Protein AF-A0A920TL31-F1 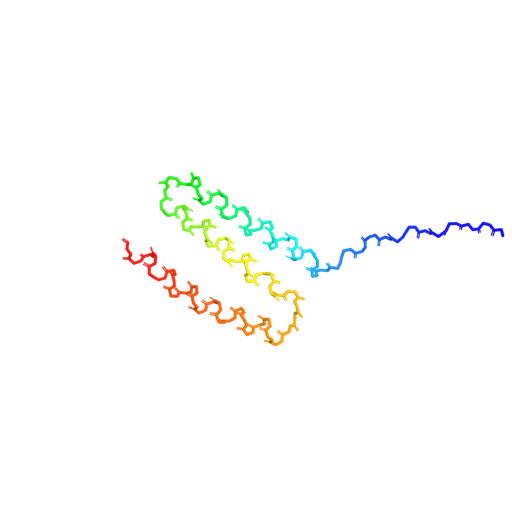(afdb_monomer_lite)

Radius of gyration: 18.59 Å; chains: 1; bounding box: 70×18×38 Å

Secondary structure (DSSP, 8-state):
-------------HHHHHHHHHHHHHHHHHHHHHT-SSHHHHHHHHHHHHHHHHHHHGGG--HHHHHHHHHHHHHHHHHHHHHHH-

pLDDT: mean 90.09, std 11.93, range [47.03, 97.75]

Foldseek 3Di:
DDDDPDDPPPDDDPLNVLQVVLVCQLVQLQVVLVVDPDLVVSVVSVVSNLVSVLSNLVSVPDPVSVVVSVVSVVVVVVVVVVSVVD

Sequence (86 aa):
MSGVGWSSTVSYSWPQLLGIISVITMSMGNLVAVQQSSVKRMLAYSSIAHAGYMLMALPTISSEGVFGIMIYLVMYLFMNLGAFFV

Structure (mmCIF, N/CA/C/O backbone):
data_AF-A0A920TL31-F1
#
_entry.id   AF-A0A920TL31-F1
#
loop_
_atom_site.group_PDB
_atom_site.id
_atom_site.type_symbol
_atom_site.label_atom_id
_atom_site.label_alt_id
_atom_site.label_comp_id
_atom_site.label_asym_id
_atom_site.label_entity_id
_atom_site.label_seq_id
_atom_site.pdbx_PDB_ins_code
_ato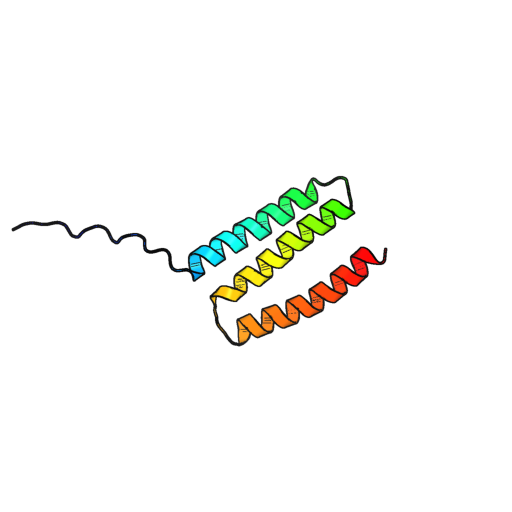m_site.Cartn_x
_atom_site.Cartn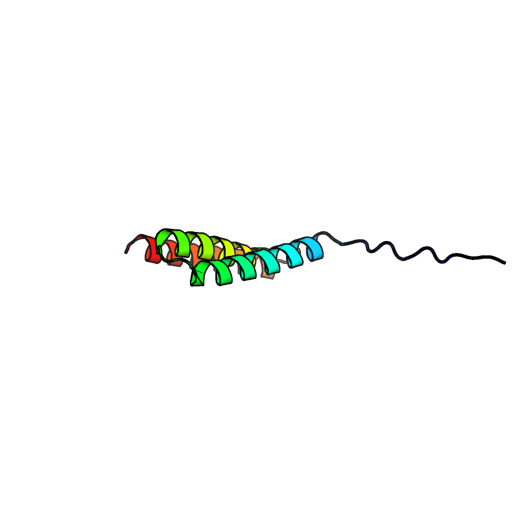_y
_atom_site.Cartn_z
_atom_site.occupancy
_atom_site.B_iso_or_equiv
_atom_site.auth_seq_id
_atom_site.auth_comp_id
_atom_site.auth_asym_id
_atom_site.auth_atom_id
_atom_site.pdbx_PDB_model_num
ATOM 1 N N . MET A 1 1 ? 47.484 6.720 -18.848 1.00 47.03 1 MET A N 1
ATOM 2 C CA . MET A 1 1 ? 47.543 7.867 -17.918 1.00 47.03 1 MET A CA 1
ATOM 3 C C . MET A 1 1 ? 46.115 8.248 -17.585 1.00 47.03 1 MET A C 1
ATOM 5 O O . MET A 1 1 ? 45.348 8.399 -18.521 1.00 47.03 1 MET A O 1
ATOM 9 N N . SER A 1 2 ? 45.803 8.268 -16.282 1.00 54.84 2 SER A N 1
ATOM 10 C CA . SER A 1 2 ? 44.648 8.890 -15.601 1.00 54.84 2 SER A CA 1
ATOM 11 C C . SER A 1 2 ? 43.297 8.866 -16.332 1.00 54.84 2 SER A C 1
ATOM 13 O O . SER A 1 2 ? 43.108 9.551 -17.324 1.00 54.84 2 SER A O 1
ATOM 15 N N . GLY A 1 3 ? 42.281 8.177 -15.842 1.00 55.84 3 GLY A N 1
ATOM 16 C CA . GLY A 1 3 ? 41.911 8.117 -14.438 1.00 55.84 3 GLY A CA 1
ATOM 17 C C . GLY A 1 3 ? 40.434 8.476 -14.336 1.00 55.84 3 GLY A C 1
ATOM 18 O O . GLY A 1 3 ? 39.915 9.240 -15.144 1.00 55.84 3 GLY A O 1
ATOM 19 N N . VAL A 1 4 ? 39.807 7.928 -13.303 1.00 63.00 4 VAL A N 1
ATOM 20 C CA . VAL A 1 4 ? 38.430 8.193 -12.885 1.00 63.00 4 VAL A CA 1
ATOM 21 C C . VAL A 1 4 ? 37.378 7.558 -13.804 1.00 63.00 4 VAL A C 1
ATOM 23 O O . VAL A 1 4 ? 36.763 8.198 -14.648 1.00 63.00 4 VAL A O 1
ATOM 26 N N . GLY A 1 5 ? 37.118 6.266 -13.577 1.00 57.97 5 GLY A N 1
ATOM 27 C CA . GLY A 1 5 ? 35.787 5.712 -13.814 1.00 57.97 5 GLY A CA 1
ATOM 28 C C . GLY A 1 5 ? 34.854 6.355 -12.798 1.00 57.97 5 GLY A C 1
ATOM 29 O O . GLY A 1 5 ? 34.742 5.875 -11.672 1.00 57.97 5 GLY A O 1
ATOM 30 N N . TRP A 1 6 ? 34.315 7.517 -13.165 1.00 60.66 6 TRP A N 1
ATOM 31 C CA . TRP A 1 6 ? 33.356 8.274 -12.376 1.00 60.66 6 TRP A CA 1
ATOM 32 C C . TRP A 1 6 ? 32.252 7.321 -11.943 1.00 60.66 6 TRP A C 1
ATOM 34 O O . TRP A 1 6 ? 31.715 6.574 -12.762 1.00 60.66 6 TRP A O 1
ATOM 44 N N . SER A 1 7 ? 32.016 7.298 -10.635 1.00 64.12 7 SER A N 1
ATOM 45 C CA . SER A 1 7 ? 30.993 6.513 -9.965 1.00 64.12 7 SER A CA 1
ATOM 46 C C . SER A 1 7 ? 29.749 6.392 -10.835 1.00 64.12 7 SER A C 1
ATOM 48 O O . SER A 1 7 ? 29.218 7.395 -11.311 1.00 64.12 7 SER A O 1
ATOM 50 N N . SER A 1 8 ? 29.271 5.163 -11.024 1.00 62.81 8 SER A N 1
ATOM 51 C CA . SER A 1 8 ? 27.904 4.923 -11.466 1.00 62.81 8 SER A CA 1
ATOM 52 C C . SER A 1 8 ? 26.998 5.732 -10.545 1.00 62.81 8 SER A C 1
ATOM 54 O O . SER A 1 8 ? 26.803 5.365 -9.383 1.00 62.81 8 SER A O 1
ATOM 56 N N . THR A 1 9 ? 26.527 6.882 -11.025 1.00 64.88 9 THR A N 1
ATOM 57 C CA . THR A 1 9 ? 25.508 7.662 -10.343 1.00 64.88 9 THR A CA 1
ATOM 58 C C . THR A 1 9 ? 24.365 6.692 -10.122 1.00 64.88 9 THR A C 1
ATOM 60 O O . THR A 1 9 ? 23.838 6.121 -11.079 1.00 64.88 9 THR A O 1
ATOM 63 N N . VAL A 1 10 ? 24.057 6.404 -8.855 1.00 66.12 10 VAL A N 1
ATOM 64 C CA . VAL A 1 10 ? 22.952 5.514 -8.502 1.00 66.12 10 VAL A CA 1
ATOM 65 C C . VAL A 1 10 ? 21.689 6.170 -9.047 1.00 66.12 10 VAL A C 1
ATOM 67 O O . VAL A 1 10 ? 21.135 7.095 -8.460 1.00 66.12 10 VAL A O 1
ATOM 70 N N . SER A 1 11 ? 21.303 5.748 -10.245 1.00 74.19 11 SER A N 1
ATOM 71 C CA . SER A 1 11 ? 20.183 6.300 -10.984 1.00 74.19 11 SER A CA 1
ATOM 72 C C . SER A 1 11 ? 18.978 5.464 -10.593 1.00 74.19 11 SER A C 1
ATOM 74 O O . SER A 1 11 ? 18.736 4.400 -11.163 1.00 74.19 11 SER A O 1
ATOM 76 N N . TYR A 1 12 ? 18.267 5.899 -9.553 1.0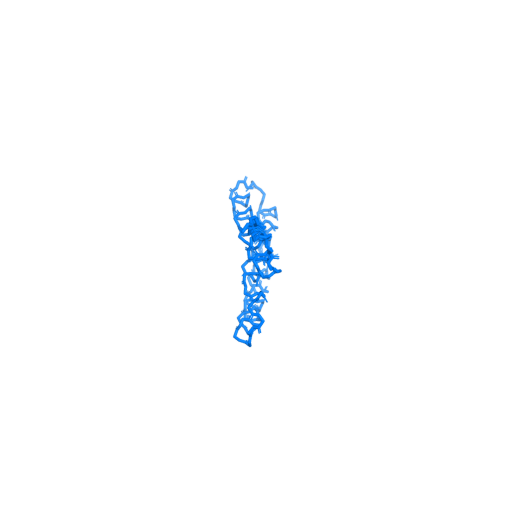0 80.81 12 TYR A N 1
ATOM 77 C CA . TYR A 1 12 ? 17.025 5.249 -9.146 1.00 80.81 12 TYR A CA 1
ATOM 78 C C . TYR A 1 12 ? 16.002 5.409 -10.265 1.00 80.81 12 TYR A C 1
ATOM 80 O O . TYR A 1 12 ? 15.576 6.522 -10.577 1.00 80.81 12 TYR A O 1
ATOM 88 N N . SER A 1 13 ? 15.615 4.300 -10.886 1.00 89.88 13 SER A N 1
ATOM 89 C CA . SER A 1 13 ? 14.524 4.327 -11.851 1.00 89.88 13 SER A CA 1
ATOM 90 C C . SER A 1 13 ? 13.190 4.448 -11.104 1.00 89.88 13 SER A C 1
ATOM 92 O O . SER A 1 13 ? 13.032 4.017 -9.957 1.00 89.88 13 SER A O 1
ATOM 94 N N . TRP A 1 14 ? 12.227 5.121 -11.735 1.00 91.25 14 TRP A N 1
ATOM 95 C CA . TRP A 1 14 ? 10.915 5.384 -11.145 1.00 91.25 14 TRP A CA 1
ATOM 96 C C . TRP A 1 14 ? 10.184 4.111 -10.653 1.00 91.25 14 TRP A C 1
ATOM 98 O O . TRP A 1 14 ? 9.490 4.222 -9.639 1.00 91.25 14 TRP A O 1
ATOM 108 N N . PRO A 1 15 ? 10.363 2.899 -11.240 1.00 93.38 15 PRO A N 1
ATOM 109 C CA . PRO A 1 15 ? 9.750 1.690 -10.707 1.00 93.38 15 PRO A CA 1
ATOM 110 C C . PRO A 1 15 ? 10.279 1.286 -9.336 1.00 93.38 15 PRO A C 1
ATOM 112 O O . PRO A 1 15 ? 9.510 0.878 -8.471 1.00 93.38 15 PRO A O 1
ATOM 115 N N . GLN A 1 16 ? 11.583 1.434 -9.113 1.00 92.75 16 GLN A N 1
ATOM 116 C CA . GLN A 1 16 ? 12.226 1.136 -7.839 1.00 92.75 16 GLN A CA 1
ATOM 117 C C . GLN A 1 16 ? 11.762 2.121 -6.770 1.00 92.75 16 GLN A C 1
ATOM 119 O O . GLN A 1 16 ? 11.485 1.706 -5.647 1.00 92.75 16 GLN A O 1
ATOM 124 N N . LEU A 1 17 ? 11.615 3.405 -7.119 1.00 94.44 17 LEU A N 1
ATOM 125 C CA . LEU A 1 17 ? 11.062 4.408 -6.206 1.00 94.44 17 LEU A CA 1
ATOM 126 C C . LEU A 1 17 ? 9.629 4.050 -5.796 1.00 94.44 17 LEU A C 1
ATOM 128 O O . LEU A 1 17 ? 9.319 4.041 -4.606 1.00 94.44 17 LEU A O 1
ATOM 132 N N . LEU A 1 18 ? 8.774 3.689 -6.755 1.00 95.44 18 LEU A N 1
ATOM 133 C CA . LEU A 1 18 ? 7.410 3.249 -6.461 1.00 95.44 18 LEU A CA 1
ATOM 134 C C . LEU A 1 18 ? 7.365 1.951 -5.651 1.00 95.44 18 LEU A C 1
ATOM 136 O O . LEU A 1 18 ? 6.531 1.832 -4.757 1.00 95.44 18 LEU A O 1
ATOM 140 N N . GLY A 1 19 ? 8.270 1.008 -5.916 1.00 95.50 19 GLY A N 1
ATOM 141 C CA . GLY A 1 19 ? 8.408 -0.214 -5.127 1.00 95.50 19 GLY A CA 1
ATOM 142 C C . GLY A 1 19 ? 8.753 0.083 -3.667 1.00 95.50 19 GLY A C 1
ATOM 143 O O . GLY A 1 19 ? 8.117 -0.455 -2.764 1.00 95.50 19 GLY A O 1
ATOM 144 N N . ILE A 1 20 ? 9.692 1.002 -3.421 1.00 96.19 20 ILE A N 1
ATOM 145 C CA . ILE A 1 20 ? 10.046 1.448 -2.065 1.00 96.19 20 ILE A CA 1
ATOM 146 C C . ILE A 1 20 ? 8.848 2.120 -1.386 1.00 96.19 20 ILE A C 1
ATOM 148 O O . ILE A 1 20 ? 8.528 1.787 -0.244 1.00 96.19 20 ILE A O 1
ATOM 152 N N . ILE A 1 21 ? 8.156 3.026 -2.084 1.00 96.88 21 ILE A N 1
ATOM 153 C CA . ILE A 1 21 ? 6.960 3.696 -1.551 1.00 96.88 21 ILE A CA 1
ATOM 154 C C . ILE A 1 21 ? 5.888 2.660 -1.206 1.00 96.88 21 ILE A C 1
ATOM 156 O O . ILE A 1 21 ? 5.351 2.695 -0.106 1.00 96.88 21 ILE A O 1
ATOM 160 N N . SER A 1 22 ? 5.632 1.698 -2.093 1.00 97.25 22 SER A N 1
ATOM 161 C CA . SER A 1 22 ? 4.679 0.609 -1.872 1.00 97.25 22 SER A CA 1
ATOM 162 C C . SER A 1 22 ? 4.993 -0.180 -0.595 1.00 97.25 22 SER A C 1
ATOM 164 O O . SER A 1 22 ? 4.103 -0.351 0.244 1.00 97.25 22 SER A O 1
ATOM 166 N N . VAL A 1 23 ? 6.255 -0.584 -0.396 1.00 97.44 23 VAL A N 1
ATOM 167 C CA . VAL A 1 23 ? 6.704 -1.301 0.814 1.00 97.44 23 VAL A CA 1
ATOM 168 C C . VAL A 1 23 ? 6.492 -0.463 2.072 1.00 97.44 23 VAL A C 1
ATOM 170 O O . VAL A 1 23 ? 5.981 -0.974 3.073 1.00 97.44 23 VAL A O 1
ATOM 173 N N . ILE A 1 24 ? 6.841 0.823 2.032 1.00 97.75 24 ILE A N 1
ATOM 174 C CA . ILE A 1 24 ? 6.652 1.735 3.167 1.00 97.75 24 ILE A CA 1
ATOM 175 C C . ILE A 1 24 ? 5.159 1.895 3.477 1.00 97.75 24 ILE A C 1
ATOM 177 O O . ILE A 1 24 ? 4.754 1.754 4.630 1.00 97.75 24 ILE A O 1
ATOM 181 N N . THR A 1 25 ? 4.333 2.137 2.459 1.00 97.44 25 THR A N 1
ATOM 182 C CA . THR A 1 25 ? 2.888 2.338 2.592 1.00 97.44 25 THR A CA 1
ATOM 183 C C . THR A 1 25 ? 2.194 1.116 3.195 1.00 97.44 25 THR A C 1
ATOM 185 O O . THR A 1 25 ? 1.428 1.269 4.149 1.00 97.44 25 THR A O 1
ATOM 188 N N . MET A 1 26 ? 2.482 -0.094 2.701 1.00 96.81 26 MET A N 1
ATOM 189 C CA . MET A 1 26 ? 1.866 -1.316 3.236 1.00 96.81 26 MET A CA 1
ATOM 190 C C . MET A 1 26 ? 2.342 -1.632 4.659 1.00 96.81 26 MET A C 1
ATOM 192 O O . MET A 1 26 ? 1.533 -1.981 5.520 1.00 96.81 26 MET A O 1
ATOM 196 N N . SER A 1 27 ? 3.637 -1.445 4.936 1.00 97.31 27 SER A N 1
ATOM 197 C CA . SER A 1 27 ? 4.211 -1.714 6.259 1.00 97.31 27 SER A CA 1
ATOM 198 C C . SER A 1 27 ? 3.654 -0.746 7.298 1.00 97.31 27 SER A C 1
ATOM 200 O O . SER A 1 27 ? 3.171 -1.165 8.349 1.00 97.31 27 SER A O 1
ATOM 202 N N . MET A 1 28 ? 3.662 0.553 6.992 1.00 96.38 28 MET A N 1
ATOM 203 C CA . MET A 1 28 ? 3.183 1.582 7.908 1.00 96.38 28 MET A CA 1
ATOM 204 C C . MET A 1 28 ? 1.668 1.496 8.115 1.00 96.38 28 MET A C 1
ATOM 206 O O . MET A 1 28 ? 1.213 1.596 9.252 1.00 96.38 28 MET A O 1
ATOM 210 N N . GLY A 1 29 ? 0.889 1.246 7.056 1.00 95.81 29 GLY A N 1
ATOM 211 C CA . GLY A 1 29 ? -0.559 1.057 7.166 1.00 95.81 29 GLY A CA 1
ATOM 212 C C . GLY A 1 29 ? -0.928 -0.103 8.096 1.00 95.81 29 GLY A C 1
ATOM 213 O O . GLY A 1 29 ? -1.721 0.083 9.016 1.00 95.81 29 GLY A O 1
ATOM 214 N N . ASN A 1 30 ? -0.290 -1.268 7.936 1.00 96.38 30 ASN A N 1
ATOM 215 C CA . ASN A 1 30 ? -0.559 -2.437 8.779 1.00 96.38 30 ASN A CA 1
ATOM 216 C C . ASN A 1 30 ? -0.116 -2.234 10.234 1.00 96.38 30 ASN A C 1
ATOM 218 O O . ASN A 1 30 ? -0.888 -2.491 11.158 1.00 96.38 30 ASN A O 1
ATOM 222 N N . LEU A 1 31 ? 1.118 -1.765 10.450 1.00 96.44 31 LEU A N 1
ATOM 223 C CA . LEU A 1 31 ? 1.674 -1.608 11.798 1.00 96.44 31 LEU A CA 1
ATOM 224 C C . LEU A 1 31 ? 0.895 -0.574 12.615 1.00 96.44 31 LEU A C 1
ATOM 226 O O . LEU A 1 31 ? 0.618 -0.798 13.794 1.00 96.44 31 LEU A O 1
ATOM 230 N N . VAL A 1 32 ? 0.511 0.542 11.989 1.00 95.94 32 VAL A N 1
ATOM 231 C CA . VAL A 1 32 ? -0.258 1.588 12.669 1.00 95.94 32 VAL A CA 1
ATOM 232 C C . VAL A 1 32 ? -1.703 1.149 12.898 1.00 95.94 32 VAL A C 1
ATOM 234 O O . VAL A 1 32 ? -2.248 1.464 13.955 1.00 95.94 32 VAL A O 1
ATOM 237 N N . ALA A 1 33 ? -2.315 0.392 11.976 1.00 94.38 33 ALA A N 1
ATOM 238 C CA . ALA A 1 33 ? -3.679 -0.117 12.140 1.00 94.38 33 ALA A CA 1
ATOM 239 C C . ALA A 1 33 ? -3.830 -0.995 13.393 1.00 94.38 33 ALA A C 1
ATOM 241 O O . ALA A 1 33 ? -4.788 -0.810 14.142 1.00 94.38 33 ALA A O 1
ATOM 242 N N . VAL A 1 34 ? -2.863 -1.881 13.668 1.00 94.06 34 VAL A N 1
ATOM 243 C CA . VAL A 1 34 ? -2.886 -2.776 14.845 1.00 94.06 34 VAL A CA 1
ATOM 244 C C . VAL A 1 34 ? -2.906 -2.001 16.167 1.00 94.06 34 VAL A C 1
ATOM 246 O O . VAL A 1 34 ? -3.515 -2.447 17.135 1.00 94.06 34 VAL A O 1
ATOM 249 N N . GLN A 1 35 ? -2.280 -0.825 16.218 1.00 94.50 35 GLN A N 1
ATOM 250 C CA . GLN A 1 35 ? -2.227 -0.001 17.429 1.00 94.50 35 GLN A CA 1
ATOM 251 C C . GLN A 1 35 ? -3.456 0.908 17.603 1.00 94.50 35 GLN A C 1
ATOM 253 O O . GLN A 1 35 ? -3.578 1.590 18.624 1.00 94.50 35 GLN A O 1
ATOM 258 N N . GLN A 1 36 ? -4.374 0.966 16.629 1.00 95.75 36 GLN A N 1
ATOM 259 C CA . GLN A 1 36 ? -5.542 1.839 16.724 1.00 95.75 36 GLN A CA 1
ATOM 260 C C . GLN A 1 36 ? -6.621 1.268 17.645 1.00 95.75 36 GLN A C 1
ATOM 262 O O . GLN A 1 36 ? -7.165 0.195 17.415 1.00 95.75 36 GLN A O 1
ATOM 267 N N . SER A 1 37 ? -7.037 2.073 18.623 1.00 94.50 37 SER A N 1
ATOM 268 C CA . SER A 1 37 ? -8.176 1.778 19.504 1.00 94.50 37 SER A CA 1
ATOM 269 C C . SER A 1 37 ? -9.546 2.030 18.864 1.00 94.50 37 SER A C 1
ATOM 271 O O . SER A 1 37 ? -10.561 1.539 19.344 1.00 94.50 37 SER A O 1
ATOM 273 N N . SER A 1 38 ? -9.597 2.830 17.795 1.00 94.44 38 SER A N 1
ATOM 274 C CA . SER A 1 38 ? -10.837 3.174 17.096 1.00 94.44 38 SER A CA 1
ATOM 275 C C . SER A 1 38 ? -10.947 2.387 15.799 1.00 94.44 38 SER A C 1
ATOM 277 O O . SER A 1 38 ? -10.080 2.521 14.937 1.00 94.44 38 SER A O 1
ATOM 279 N N . VAL A 1 39 ? -12.058 1.666 15.621 1.00 90.94 39 VAL A N 1
ATOM 280 C CA . VAL A 1 39 ? -12.354 0.899 14.398 1.00 90.94 39 VAL A CA 1
ATOM 281 C C . VAL A 1 39 ? -12.308 1.788 13.151 1.00 90.94 39 VAL A C 1
ATOM 283 O O . VAL A 1 39 ? -11.644 1.449 12.181 1.00 90.94 39 VAL A O 1
ATOM 286 N N . LYS A 1 40 ? -12.898 2.992 13.191 1.00 90.94 40 LYS A N 1
ATOM 287 C CA . LYS A 1 40 ? -12.852 3.927 12.051 1.00 90.94 40 LYS A CA 1
ATOM 288 C C . LYS A 1 40 ? -11.423 4.325 11.660 1.00 90.94 40 LYS A C 1
ATOM 290 O O . LYS A 1 40 ? -11.116 4.392 10.474 1.00 90.94 40 LYS A O 1
ATOM 295 N N . ARG A 1 41 ? -10.536 4.564 12.637 1.00 92.88 41 ARG A N 1
ATOM 296 C CA . ARG A 1 41 ? -9.118 4.862 12.354 1.00 92.88 41 ARG A CA 1
ATOM 297 C C . ARG A 1 41 ? -8.373 3.626 11.862 1.00 92.88 41 ARG A C 1
ATOM 299 O O . ARG A 1 41 ? -7.578 3.737 10.938 1.00 92.88 41 ARG A O 1
ATOM 306 N N . MET A 1 42 ? -8.654 2.461 12.440 1.00 94.94 42 MET A N 1
ATOM 307 C CA . MET A 1 42 ? -8.089 1.185 12.002 1.00 94.94 42 MET A CA 1
ATOM 308 C C . MET A 1 42 ? -8.411 0.911 10.525 1.00 94.94 42 MET A C 1
ATOM 310 O O . MET A 1 42 ? -7.499 0.620 9.754 1.00 94.94 42 MET A O 1
ATOM 314 N N . LEU A 1 43 ? -9.669 1.099 10.109 1.00 93.31 43 LEU A N 1
ATOM 315 C CA . LEU A 1 43 ? -10.105 0.939 8.716 1.00 93.31 43 LEU A CA 1
ATOM 316 C C . LEU A 1 43 ? -9.434 1.946 7.770 1.00 93.31 43 LEU A C 1
ATOM 318 O O . LEU A 1 43 ? -9.040 1.586 6.660 1.00 93.31 43 LEU A O 1
ATOM 322 N N . ALA A 1 44 ? -9.229 3.188 8.218 1.00 93.25 44 ALA A N 1
ATOM 323 C CA . ALA A 1 44 ? -8.498 4.184 7.437 1.00 93.25 44 ALA A CA 1
ATOM 324 C C . ALA A 1 44 ? -7.037 3.759 7.188 1.00 93.25 44 ALA A C 1
ATOM 326 O O . ALA A 1 44 ? -6.568 3.814 6.053 1.00 93.25 44 ALA A O 1
ATOM 327 N N . TYR A 1 45 ? -6.325 3.272 8.211 1.00 95.69 45 TYR A N 1
ATOM 328 C CA . TYR A 1 45 ? -4.950 2.782 8.039 1.00 95.69 45 TYR A CA 1
ATOM 329 C C . TYR A 1 45 ? -4.872 1.473 7.239 1.00 95.69 45 TYR A C 1
ATOM 331 O O . TYR A 1 45 ? -3.958 1.310 6.431 1.00 95.69 45 TYR A O 1
ATOM 339 N N . SER A 1 46 ? -5.857 0.582 7.378 1.00 94.31 46 SER A N 1
ATOM 340 C CA . SER A 1 46 ? -5.996 -0.597 6.513 1.00 94.31 46 SER A CA 1
ATOM 341 C C . SER A 1 46 ? -6.155 -0.190 5.043 1.00 94.31 46 SER A C 1
ATOM 343 O O . SER A 1 46 ? -5.488 -0.751 4.175 1.00 94.31 46 SER A O 1
ATOM 345 N N . SER A 1 47 ? -6.932 0.862 4.764 1.00 93.94 47 SER A N 1
ATOM 346 C CA . SER A 1 47 ? -7.099 1.392 3.405 1.00 93.94 47 SER A CA 1
ATOM 347 C C . SER A 1 47 ? -5.790 1.887 2.792 1.00 93.94 47 SER A C 1
ATOM 349 O O . SER A 1 47 ? -5.524 1.662 1.610 1.00 93.94 47 SER A O 1
ATOM 351 N N . ILE A 1 48 ? -4.943 2.517 3.612 1.00 95.88 48 ILE A N 1
ATOM 352 C CA . ILE A 1 48 ? -3.597 2.935 3.207 1.00 95.88 48 ILE A CA 1
ATOM 353 C C . ILE A 1 48 ? -2.756 1.705 2.845 1.00 95.88 48 ILE A C 1
ATOM 355 O O . ILE A 1 48 ? -2.116 1.697 1.795 1.00 95.88 48 ILE A O 1
ATOM 359 N N . ALA A 1 49 ? -2.798 0.639 3.651 1.00 97.12 49 ALA A N 1
ATOM 360 C CA . ALA A 1 49 ? -2.055 -0.583 3.349 1.00 97.12 49 ALA A CA 1
ATOM 361 C C . ALA A 1 49 ? -2.511 -1.244 2.036 1.00 97.12 49 ALA A C 1
ATOM 363 O O . ALA A 1 49 ? -1.672 -1.626 1.217 1.00 97.12 49 ALA A O 1
ATOM 364 N N . HIS A 1 50 ? -3.826 -1.302 1.794 1.00 96.62 50 HIS A N 1
ATOM 365 C CA . HIS A 1 50 ? -4.396 -1.828 0.552 1.00 96.62 50 HIS A CA 1
ATOM 366 C C . HIS A 1 50 ? -3.946 -1.050 -0.690 1.00 96.62 50 HIS A C 1
ATOM 368 O O . HIS A 1 50 ? -3.596 -1.659 -1.705 1.00 96.62 50 HIS A O 1
ATOM 374 N N . ALA A 1 51 ? -3.873 0.281 -0.601 1.00 96.19 51 ALA A N 1
ATOM 375 C CA . ALA A 1 51 ? -3.294 1.105 -1.661 1.00 96.19 51 ALA A CA 1
ATOM 376 C C . ALA A 1 51 ? -1.820 0.750 -1.924 1.00 96.19 51 ALA A C 1
ATOM 378 O O . ALA A 1 51 ? -1.406 0.665 -3.080 1.00 96.19 51 ALA A O 1
ATOM 379 N N . GLY A 1 52 ? -1.050 0.468 -0.868 1.00 96.31 52 GLY A N 1
ATOM 380 C CA . GLY A 1 52 ? 0.333 -0.001 -0.968 1.00 96.31 52 GLY A CA 1
ATOM 381 C C . GLY A 1 52 ? 0.477 -1.307 -1.756 1.00 96.31 52 GLY A C 1
ATOM 382 O O . GLY A 1 52 ? 1.356 -1.395 -2.613 1.00 96.31 52 GLY A O 1
ATOM 383 N N . TYR A 1 53 ? -0.401 -2.292 -1.538 1.00 95.94 53 TYR A N 1
ATOM 384 C CA . TYR A 1 53 ? -0.367 -3.561 -2.281 1.00 95.94 53 TYR A CA 1
ATOM 385 C C . TYR A 1 53 ? -0.641 -3.374 -3.776 1.00 95.94 53 TYR A C 1
ATOM 387 O O . TYR A 1 53 ? 0.072 -3.933 -4.606 1.00 95.94 53 TYR A O 1
ATOM 395 N N . MET A 1 54 ? -1.628 -2.548 -4.135 1.00 96.25 54 MET A N 1
ATOM 396 C CA . MET A 1 54 ? -1.910 -2.235 -5.543 1.00 96.25 54 MET A CA 1
ATOM 397 C C . MET A 1 54 ? -0.751 -1.463 -6.189 1.00 96.25 54 MET A C 1
ATOM 399 O O . MET A 1 54 ? -0.374 -1.734 -7.331 1.00 96.25 54 MET A O 1
ATOM 403 N N . LEU A 1 55 ? -0.128 -0.552 -5.435 1.00 95.50 55 LEU A N 1
ATOM 404 C CA . LEU A 1 55 ? 1.039 0.205 -5.880 1.00 95.50 55 LEU A CA 1
ATOM 405 C C . LEU A 1 55 ? 2.263 -0.686 -6.147 1.00 95.50 55 LEU A C 1
ATOM 407 O O . LEU A 1 55 ? 3.128 -0.280 -6.912 1.00 95.50 55 LEU A O 1
ATOM 411 N N . MET A 1 56 ? 2.338 -1.895 -5.577 1.00 95.44 56 MET A N 1
ATOM 412 C CA . MET A 1 56 ? 3.430 -2.843 -5.848 1.00 95.44 56 MET A CA 1
ATOM 413 C C . ME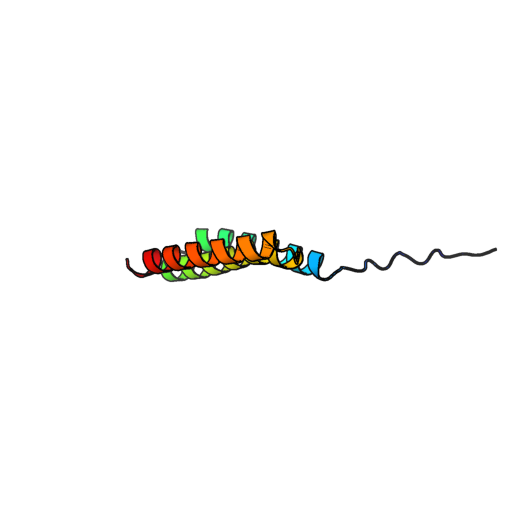T A 1 56 ? 3.399 -3.354 -7.297 1.00 95.44 56 MET A C 1
ATOM 415 O O . MET A 1 56 ? 4.447 -3.593 -7.892 1.00 95.44 56 MET A O 1
ATOM 419 N N . ALA A 1 57 ? 2.205 -3.511 -7.876 1.00 95.12 57 ALA A N 1
ATOM 420 C CA . ALA A 1 57 ? 2.027 -4.018 -9.236 1.00 95.12 57 ALA A CA 1
ATOM 421 C C . ALA A 1 57 ? 2.110 -2.913 -10.304 1.00 95.12 57 ALA A C 1
ATOM 423 O O . ALA A 1 57 ? 2.494 -3.185 -11.442 1.00 95.12 57 ALA A O 1
ATOM 424 N N . LEU A 1 58 ? 1.801 -1.662 -9.945 1.00 94.12 58 LEU A N 1
ATOM 425 C CA . LEU A 1 58 ? 1.777 -0.511 -10.858 1.00 94.12 58 LEU A CA 1
ATOM 426 C C . LEU A 1 58 ? 3.074 -0.312 -11.680 1.00 94.12 58 LEU A C 1
ATOM 428 O O . LEU A 1 58 ? 2.978 -0.030 -12.876 1.00 94.12 58 LEU A O 1
ATOM 432 N N . PRO A 1 59 ? 4.286 -0.488 -11.117 1.00 94.50 59 PRO A N 1
ATOM 433 C CA . PRO A 1 59 ? 5.526 -0.215 -11.828 1.00 94.50 59 PRO A CA 1
ATOM 434 C C . PRO A 1 59 ? 5.886 -1.234 -12.902 1.00 94.50 59 PRO A C 1
ATOM 436 O O . PRO A 1 59 ? 6.792 -0.991 -13.695 1.00 94.50 59 PRO A O 1
ATOM 439 N N . THR A 1 60 ? 5.200 -2.377 -12.922 1.00 93.00 60 THR A N 1
ATOM 440 C CA . THR A 1 60 ? 5.456 -3.443 -13.895 1.00 93.00 60 THR A CA 1
ATOM 441 C C . THR A 1 60 ? 5.016 -3.062 -15.308 1.00 93.00 60 THR A C 1
ATOM 443 O O . THR A 1 60 ? 5.529 -3.644 -16.259 1.00 93.00 60 THR A O 1
ATOM 446 N N . ILE A 1 61 ? 4.078 -2.106 -15.449 1.00 90.81 61 ILE A N 1
ATOM 447 C CA . ILE A 1 61 ? 3.425 -1.711 -16.716 1.00 90.81 61 ILE A CA 1
ATOM 448 C C . ILE A 1 61 ? 3.093 -2.943 -17.585 1.00 90.81 61 ILE A C 1
ATOM 450 O O . ILE A 1 61 ? 3.281 -2.952 -18.801 1.00 90.81 61 ILE A O 1
ATOM 454 N N . SER A 1 62 ? 2.629 -4.022 -16.954 1.00 95.12 62 SER A N 1
ATOM 455 C CA . SER A 1 62 ? 2.243 -5.250 -17.643 1.00 95.12 62 SER A CA 1
ATOM 456 C C . SER A 1 62 ? 0.724 -5.379 -17.685 1.00 95.12 62 SER A C 1
ATOM 458 O O . SER A 1 62 ? 0.013 -4.897 -16.798 1.00 95.12 62 SER A O 1
ATOM 460 N N . SER A 1 63 ? 0.209 -6.048 -18.718 1.00 95.56 63 SER A N 1
ATOM 461 C CA . SER A 1 63 ? -1.219 -6.372 -18.825 1.00 95.56 63 SER A CA 1
ATOM 462 C C . SER A 1 63 ? -1.702 -7.172 -17.614 1.00 95.56 63 SER A C 1
ATOM 464 O O . SER A 1 63 ? -2.772 -6.893 -17.077 1.00 95.56 63 SER A O 1
ATOM 466 N N . GLU A 1 64 ? -0.883 -8.112 -17.142 1.00 96.38 64 GLU A N 1
ATOM 467 C CA . GLU A 1 64 ? -1.151 -8.919 -15.950 1.00 96.38 64 GLU A CA 1
ATOM 468 C C . GLU A 1 64 ? -1.180 -8.075 -14.671 1.00 96.38 64 GLU A C 1
ATOM 470 O O . GLU A 1 64 ? -2.074 -8.247 -13.846 1.00 96.38 64 GLU A O 1
ATOM 475 N N . GLY A 1 65 ? -0.252 -7.125 -14.518 1.00 94.88 65 GLY A N 1
ATOM 476 C CA . GLY A 1 65 ? -0.200 -6.229 -13.364 1.00 94.88 65 GLY A CA 1
ATOM 477 C C . GLY A 1 65 ? -1.426 -5.322 -13.292 1.00 94.88 65 GLY A C 1
ATOM 478 O O . GLY A 1 65 ? -2.056 -5.210 -12.240 1.00 94.88 65 GLY A O 1
ATOM 479 N N . VAL A 1 66 ? -1.821 -4.735 -14.426 1.00 95.69 66 VAL A N 1
ATOM 480 C CA . VAL A 1 66 ? -3.042 -3.917 -14.516 1.00 95.69 66 VAL A CA 1
ATOM 481 C C . VAL A 1 66 ? -4.286 -4.759 -14.233 1.00 95.69 66 VAL A C 1
ATOM 483 O O . VAL A 1 66 ? -5.145 -4.334 -13.459 1.00 95.69 66 VAL A O 1
ATOM 486 N N . PHE A 1 67 ? -4.376 -5.964 -14.800 1.00 97.00 67 PHE A N 1
ATOM 487 C CA . PHE A 1 67 ? -5.484 -6.881 -14.532 1.00 97.00 67 PHE A CA 1
ATOM 488 C C . PHE A 1 67 ? -5.565 -7.255 -13.045 1.00 97.00 67 PHE A C 1
ATOM 490 O O . PHE A 1 67 ? -6.641 -7.183 -12.449 1.00 97.00 67 PHE A O 1
ATOM 497 N N . GLY A 1 68 ? -4.427 -7.565 -12.419 1.00 96.69 68 GLY A N 1
ATOM 498 C CA . GLY A 1 68 ? -4.337 -7.850 -10.989 1.00 96.69 68 GLY A CA 1
ATOM 499 C C . GLY A 1 68 ? -4.829 -6.688 -10.124 1.00 96.69 68 GLY A C 1
ATOM 500 O O . GLY A 1 68 ? -5.629 -6.907 -9.216 1.00 96.69 68 GLY A O 1
ATOM 501 N N . ILE A 1 69 ? -4.434 -5.450 -10.442 1.00 97.31 69 ILE A N 1
ATOM 502 C CA . ILE A 1 69 ? -4.913 -4.244 -9.741 1.00 97.31 69 ILE A CA 1
ATOM 503 C C . ILE A 1 69 ? -6.430 -4.092 -9.884 1.00 97.31 69 ILE A C 1
ATOM 505 O O . ILE A 1 69 ? -7.104 -3.787 -8.903 1.00 97.31 69 ILE A O 1
ATOM 509 N N . MET A 1 70 ? -6.986 -4.320 -11.076 1.00 97.12 70 MET A N 1
ATOM 510 C CA . MET A 1 70 ? -8.429 -4.194 -11.314 1.00 97.12 70 MET A CA 1
ATOM 511 C C . MET A 1 70 ? -9.234 -5.226 -10.524 1.00 97.12 70 MET A C 1
ATOM 513 O O . MET A 1 70 ? -10.215 -4.872 -9.870 1.00 97.12 70 MET A O 1
ATOM 517 N N . ILE A 1 71 ? -8.796 -6.487 -10.523 1.00 97.50 71 ILE A N 1
ATOM 518 C CA . ILE A 1 71 ? -9.416 -7.533 -9.701 1.00 97.50 71 ILE A CA 1
ATOM 519 C C . ILE A 1 71 ? -9.320 -7.171 -8.215 1.00 97.50 71 ILE A C 1
ATOM 521 O O . ILE A 1 71 ? -10.313 -7.271 -7.491 1.00 97.50 71 ILE A O 1
ATOM 525 N N . TYR A 1 72 ? -8.158 -6.687 -7.771 1.00 96.75 72 TYR A N 1
ATOM 526 C CA . TYR A 1 72 ? -7.959 -6.258 -6.391 1.00 96.75 72 TYR A CA 1
ATOM 527 C C . TYR A 1 72 ? -8.887 -5.100 -6.008 1.00 96.75 72 TYR A C 1
ATOM 529 O O . TYR A 1 72 ? -9.494 -5.141 -4.943 1.00 96.75 72 TYR A O 1
ATOM 537 N N . LEU A 1 73 ? -9.052 -4.098 -6.876 1.00 96.69 73 LEU A N 1
ATOM 538 C CA . LEU A 1 73 ? -9.960 -2.968 -6.660 1.00 96.69 73 LEU A CA 1
ATOM 539 C C . LEU A 1 73 ? -11.408 -3.422 -6.483 1.00 96.69 73 LEU A C 1
ATOM 541 O O . LEU A 1 73 ? -12.088 -2.939 -5.580 1.00 96.69 73 LEU A O 1
ATOM 545 N N . VAL A 1 74 ? -11.872 -4.363 -7.308 1.00 97.56 74 VAL A N 1
ATOM 546 C CA . VAL A 1 74 ? -13.230 -4.912 -7.196 1.00 97.56 74 VAL A CA 1
ATOM 547 C C . VAL A 1 74 ? -13.406 -5.652 -5.871 1.00 97.56 74 VAL A C 1
ATOM 549 O O . VAL A 1 74 ? -14.381 -5.413 -5.162 1.00 97.56 74 VAL A O 1
ATOM 552 N N . MET A 1 75 ? -12.455 -6.507 -5.486 1.00 96.94 75 MET A N 1
ATOM 553 C CA . MET A 1 75 ? -12.514 -7.195 -4.190 1.00 96.94 75 MET A CA 1
ATOM 554 C C . MET A 1 75 ? -12.476 -6.205 -3.019 1.00 96.94 75 MET A C 1
ATOM 556 O O . MET A 1 75 ? -13.259 -6.315 -2.075 1.00 96.9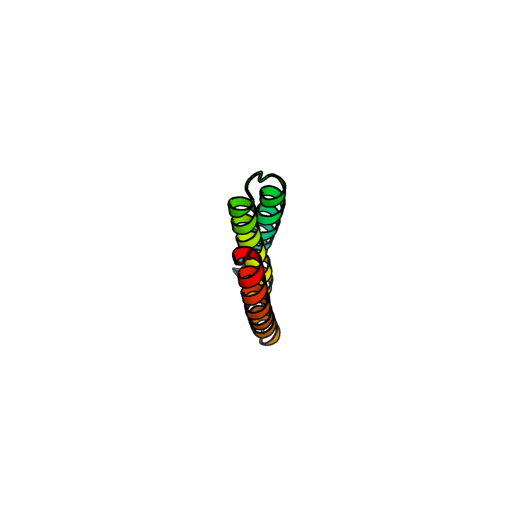4 75 MET A O 1
ATOM 560 N N . TYR A 1 76 ? -11.597 -5.208 -3.101 1.00 96.00 76 TYR A N 1
ATOM 561 C CA . TYR A 1 76 ? -11.423 -4.182 -2.083 1.00 96.00 76 TYR A CA 1
ATOM 562 C C . TYR A 1 76 ? -12.659 -3.283 -1.940 1.00 96.00 76 TYR A C 1
ATOM 564 O O . TYR A 1 76 ? -13.002 -2.876 -0.828 1.00 96.00 76 TYR A O 1
ATOM 572 N N . LEU A 1 77 ? -13.377 -3.021 -3.035 1.00 95.12 77 LEU A N 1
ATOM 573 C CA . LEU A 1 77 ? -14.671 -2.344 -3.006 1.00 95.12 77 LEU A CA 1
ATOM 574 C C . LEU A 1 77 ? -15.658 -3.118 -2.124 1.00 95.12 77 LEU A C 1
ATOM 576 O O . LEU A 1 77 ? -16.167 -2.563 -1.152 1.00 95.12 77 LEU A O 1
ATOM 580 N N . PHE A 1 78 ? -15.881 -4.404 -2.406 1.00 95.88 78 PHE A N 1
ATOM 581 C CA . PHE A 1 78 ? -16.810 -5.223 -1.620 1.00 95.88 78 PHE A CA 1
ATOM 582 C C . PHE A 1 78 ? -16.377 -5.375 -0.158 1.00 95.88 78 PHE A C 1
ATOM 584 O O . PHE A 1 78 ? -17.222 -5.315 0.736 1.00 95.88 78 PHE A O 1
ATOM 591 N N . MET A 1 79 ? -15.073 -5.504 0.100 1.00 94.44 79 MET A N 1
ATOM 592 C CA . MET A 1 79 ? -14.531 -5.547 1.458 1.00 94.44 79 MET A CA 1
ATOM 593 C C . MET A 1 79 ? -14.847 -4.263 2.240 1.00 94.44 79 MET A C 1
ATOM 595 O O . MET A 1 79 ? -15.304 -4.348 3.378 1.00 94.44 79 MET A O 1
ATOM 599 N N . ASN A 1 80 ? -14.666 -3.083 1.634 1.00 91.19 80 ASN A N 1
ATOM 600 C CA . ASN A 1 80 ? -15.017 -1.816 2.283 1.00 91.19 80 ASN A CA 1
ATOM 601 C C . ASN A 1 80 ? -16.515 -1.673 2.501 1.00 91.19 80 ASN A C 1
ATOM 603 O O . ASN A 1 80 ? -16.926 -1.269 3.584 1.00 91.19 80 ASN A O 1
ATOM 607 N N . LEU A 1 81 ? -17.334 -2.020 1.504 1.00 92.94 81 LEU A N 1
ATOM 608 C CA . LEU A 1 81 ? -18.786 -2.009 1.670 1.00 92.94 81 LEU A CA 1
ATOM 609 C C . LEU A 1 81 ? -19.204 -2.862 2.874 1.00 92.94 81 LEU A C 1
ATOM 611 O O . LEU A 1 81 ? -19.966 -2.382 3.704 1.00 92.94 81 LEU A O 1
ATOM 615 N N . GLY A 1 82 ? -18.656 -4.072 3.023 1.00 90.50 82 GLY A N 1
ATOM 616 C CA . GLY A 1 82 ? -18.914 -4.919 4.191 1.00 90.50 82 GLY A CA 1
ATOM 617 C C . GLY A 1 82 ? -18.420 -4.310 5.508 1.00 90.50 82 GLY A C 1
ATOM 618 O O . GLY A 1 82 ? -19.145 -4.326 6.499 1.00 90.50 82 GLY A O 1
ATOM 619 N N . ALA A 1 83 ? -17.215 -3.736 5.520 1.00 88.81 83 ALA A N 1
ATOM 620 C CA . ALA A 1 83 ? -16.606 -3.167 6.723 1.00 88.81 83 ALA A CA 1
ATOM 621 C C . ALA A 1 83 ? -17.292 -1.886 7.233 1.00 88.81 83 ALA A C 1
ATOM 623 O O . ALA A 1 83 ? -17.253 -1.628 8.432 1.00 88.81 83 ALA A O 1
ATOM 624 N N . PHE A 1 84 ? -17.894 -1.085 6.347 1.00 86.94 84 PHE A N 1
ATOM 625 C CA . PHE A 1 84 ? -18.619 0.143 6.708 1.00 86.94 84 PHE A CA 1
ATOM 626 C C . PHE A 1 84 ? -20.130 -0.057 6.889 1.00 86.94 84 PHE A C 1
ATOM 628 O O . PHE A 1 84 ? -20.813 0.871 7.320 1.00 86.94 84 PHE A O 1
ATOM 635 N N . PHE A 1 85 ? -20.662 -1.226 6.529 1.00 89.19 85 PHE A N 1
ATOM 636 C CA . PHE A 1 85 ? -22.077 -1.552 6.708 1.00 89.19 85 PHE A CA 1
ATOM 637 C C . PHE A 1 85 ? -22.423 -1.962 8.150 1.00 89.19 85 PHE A C 1
ATOM 639 O O . PHE A 1 85 ? -23.567 -1.788 8.568 1.00 89.19 85 PHE A O 1
ATOM 646 N N . VAL A 1 86 ? -21.448 -2.503 8.889 1.00 72.00 86 VAL A N 1
ATOM 647 C CA . VAL A 1 86 ? -21.539 -2.865 10.318 1.00 72.00 86 VAL A CA 1
ATOM 648 C C . VAL A 1 86 ? -21.181 -1.674 11.200 1.00 72.00 86 VAL A C 1
ATOM 650 O O . VAL A 1 86 ? -21.902 -1.463 12.201 1.00 72.00 86 VAL A O 1
#